Protein AF-A0A376U571-F1 (afdb_monomer)

Secondary structure (DSSP, 8-state):
--HHHHHHHHHHHHHHHHHHHHHHHHHHHHHHHHH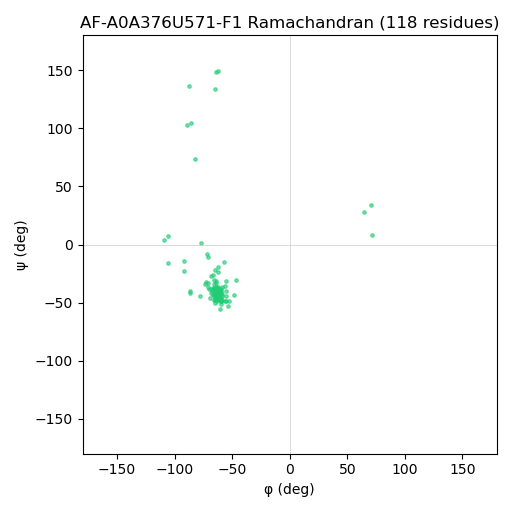HHH---HHHHHHHHHHHHHHHHHHHTTSGGG--HHHHHHHHHHHHHTTS-HHHHHHHHHHHHHHHHHHHHHHHHHHHHHHTTS--

InterPro domains:
  IPR009476 Protein of unknown function DUF1097 [PF06496] (7-107)

Radius of gyration: 18.73 Å; Cα contacts (8 Å, |Δi|>4): 116; chains: 1; bounding box: 42×31×56 Å

Organism: Escherichia coli (NCBI:txid562)

Mean predicted aligned error: 5.82 Å

Structure (mmCIF, N/CA/C/O backbone):
data_AF-A0A376U571-F1
#
_entry.id   AF-A0A376U571-F1
#
loop_
_atom_site.group_PDB
_atom_site.id
_atom_site.type_symbol
_atom_site.label_atom_id
_atom_site.label_alt_id
_atom_site.label_comp_id
_atom_site.label_asym_id
_atom_site.label_entity_id
_atom_site.label_seq_id
_atom_site.pdbx_PDB_ins_code
_atom_site.Cartn_x
_atom_site.Cartn_y
_atom_site.Cartn_z
_atom_site.occupancy
_atom_site.B_iso_or_equiv
_atom_site.auth_seq_id
_atom_site.auth_comp_id
_atom_site.auth_asym_id
_atom_site.auth_atom_id
_atom_site.pdbx_PDB_model_num
ATOM 1 N N . MET A 1 1 ? -19.156 2.646 20.773 1.00 54.19 1 MET A N 1
ATOM 2 C CA . MET A 1 1 ? -19.384 1.969 19.472 1.00 54.19 1 MET A CA 1
ATOM 3 C C . MET A 1 1 ? -19.317 0.458 19.654 1.00 54.19 1 MET A C 1
ATOM 5 O O . MET A 1 1 ? -18.585 0.025 20.536 1.00 54.19 1 MET A O 1
ATOM 9 N N . PRO A 1 2 ? -20.049 -0.359 18.875 1.00 65.06 2 PRO A N 1
ATOM 10 C CA . PRO A 1 2 ? -19.925 -1.810 18.975 1.00 65.06 2 PRO A CA 1
ATOM 11 C C . PRO A 1 2 ? -18.516 -2.241 18.535 1.00 65.06 2 PRO A C 1
ATOM 13 O O . PRO A 1 2 ? -18.050 -1.804 17.485 1.00 65.06 2 PRO A O 1
ATOM 16 N N . GLN A 1 3 ? -17.856 -3.121 19.296 1.00 62.19 3 GLN A N 1
ATOM 17 C CA . GLN A 1 3 ? -16.528 -3.699 19.000 1.00 62.19 3 GLN A CA 1
ATOM 18 C C . GLN A 1 3 ? -16.394 -4.191 17.541 1.00 62.19 3 GLN A C 1
ATOM 20 O O . GLN A 1 3 ? -15.336 -4.108 16.920 1.00 62.19 3 GLN A O 1
ATOM 25 N N . ALA A 1 4 ? -17.508 -4.638 16.955 1.00 65.56 4 ALA A N 1
ATOM 26 C CA . ALA A 1 4 ? -17.613 -5.060 15.563 1.00 65.56 4 ALA A CA 1
ATOM 27 C C . ALA A 1 4 ? -17.323 -3.950 14.526 1.00 65.56 4 ALA A C 1
ATOM 29 O O . ALA A 1 4 ? -16.993 -4.262 13.384 1.00 65.56 4 ALA A O 1
ATOM 30 N N . ALA A 1 5 ? -17.472 -2.667 14.867 1.00 69.12 5 ALA A N 1
ATOM 31 C CA . ALA A 1 5 ? -17.139 -1.548 13.980 1.00 69.12 5 ALA A CA 1
ATOM 32 C C . ALA A 1 5 ? -15.622 -1.292 13.940 1.00 69.12 5 ALA A C 1
ATOM 34 O O . ALA A 1 5 ? -15.058 -1.196 12.852 1.00 69.12 5 ALA A O 1
ATOM 35 N N . VAL A 1 6 ? -14.960 -1.297 15.103 1.00 74.25 6 VAL A N 1
ATOM 36 C CA . VAL A 1 6 ? -13.498 -1.138 15.232 1.00 74.25 6 VAL A CA 1
ATOM 37 C C . VAL A 1 6 ? -12.765 -2.280 14.527 1.00 74.25 6 VAL A C 1
ATOM 39 O O . VAL A 1 6 ? -11.892 -2.043 13.695 1.00 74.25 6 VAL A O 1
ATOM 42 N N . ASN A 1 7 ? -13.192 -3.525 14.764 1.00 78.69 7 ASN A N 1
ATOM 43 C CA . ASN A 1 7 ? -12.596 -4.695 14.116 1.00 78.69 7 ASN A CA 1
ATOM 44 C C . ASN A 1 7 ? -12.758 -4.647 12.584 1.00 78.69 7 ASN A C 1
ATOM 46 O O . ASN A 1 7 ? -11.839 -5.007 11.850 1.00 78.69 7 ASN A O 1
ATOM 50 N N . ARG A 1 8 ? -13.907 -4.166 12.084 1.00 81.50 8 ARG A N 1
ATOM 51 C CA . ARG A 1 8 ? -14.129 -3.984 10.640 1.00 81.50 8 ARG A CA 1
ATOM 52 C C . ARG A 1 8 ? -13.248 -2.887 10.048 1.00 81.50 8 ARG A C 1
ATOM 54 O O . ARG A 1 8 ? -12.737 -3.080 8.948 1.00 81.50 8 ARG A O 1
ATOM 61 N N . GLY A 1 9 ? -13.052 -1.777 10.761 1.00 83.69 9 GLY A N 1
ATOM 62 C CA . GLY A 1 9 ? -12.142 -0.703 10.353 1.00 83.69 9 GLY A CA 1
ATOM 63 C C . GLY A 1 9 ? -10.699 -1.190 10.228 1.00 83.69 9 GLY A C 1
ATOM 64 O O . GLY A 1 9 ? -10.074 -0.990 9.189 1.00 83.69 9 GLY A O 1
ATOM 65 N N . PHE A 1 10 ? -10.219 -1.924 11.233 1.00 87.56 10 PHE A N 1
ATOM 66 C CA . PHE A 1 10 ? -8.879 -2.513 11.247 1.00 87.56 10 PHE A CA 1
ATOM 67 C C . PHE A 1 10 ? -8.641 -3.481 10.084 1.00 87.56 10 PHE A C 1
ATOM 69 O O . PHE A 1 10 ? -7.676 -3.330 9.338 1.00 87.56 10 PHE A O 1
ATOM 76 N N . ILE A 1 11 ? -9.547 -4.445 9.884 1.00 89.69 11 ILE A N 1
ATOM 77 C CA . ILE A 1 11 ? -9.422 -5.436 8.804 1.00 89.69 11 ILE A CA 1
ATOM 78 C C . ILE A 1 11 ? -9.457 -4.752 7.436 1.00 89.69 11 ILE A C 1
ATOM 80 O O . ILE A 1 11 ? -8.648 -5.074 6.571 1.00 89.69 11 ILE A O 1
ATOM 84 N N . ARG A 1 12 ? -10.369 -3.791 7.237 1.00 90.94 12 ARG A N 1
ATOM 85 C CA . ARG A 1 12 ? -10.478 -3.031 5.985 1.00 90.94 12 ARG A CA 1
ATOM 86 C C . ARG A 1 12 ? -9.200 -2.242 5.699 1.00 90.94 12 ARG A C 1
ATOM 88 O O . ARG A 1 12 ? -8.707 -2.274 4.576 1.00 90.94 12 ARG A O 1
ATOM 95 N N . SER A 1 13 ? -8.658 -1.566 6.710 1.00 91.94 13 SER A N 1
ATOM 96 C CA . SER A 1 13 ? -7.434 -0.771 6.591 1.00 91.94 13 SER A CA 1
ATOM 97 C C . SER A 1 13 ? -6.214 -1.644 6.269 1.00 91.94 13 SER A C 1
ATOM 99 O O . SER A 1 13 ? -5.517 -1.389 5.288 1.00 91.94 13 SER A O 1
ATOM 101 N N . LEU A 1 14 ? -6.019 -2.753 6.991 1.00 94.31 14 LEU A N 1
ATOM 102 C CA . LEU A 1 14 ? -4.953 -3.713 6.685 1.00 94.31 14 LEU A CA 1
ATOM 103 C C . LEU A 1 14 ? -5.088 -4.318 5.287 1.00 94.31 14 LEU A C 1
ATOM 105 O O . LEU A 1 14 ? -4.111 -4.365 4.542 1.00 94.31 14 LEU A O 1
ATOM 109 N N . ALA A 1 15 ? -6.292 -4.760 4.914 1.00 95.12 15 ALA A N 1
ATOM 110 C CA . ALA A 1 15 ? -6.535 -5.378 3.616 1.00 95.12 15 ALA A CA 1
ATOM 111 C C . ALA A 1 15 ? -6.181 -4.428 2.464 1.00 95.12 15 ALA A C 1
ATOM 113 O O . ALA A 1 15 ? -5.518 -4.838 1.510 1.00 95.12 15 ALA A O 1
ATOM 114 N N . VAL A 1 16 ? -6.574 -3.154 2.566 1.00 96.62 16 VAL A N 1
ATOM 115 C CA . VAL A 1 16 ? -6.265 -2.167 1.528 1.00 96.62 16 VAL A CA 1
ATOM 116 C C . VAL A 1 16 ? -4.793 -1.737 1.535 1.00 96.62 16 VAL A C 1
ATOM 118 O O . VAL A 1 16 ? -4.227 -1.522 0.466 1.00 96.62 16 VAL A O 1
ATOM 121 N N . ASN A 1 17 ? -4.133 -1.665 2.699 1.00 96.94 17 ASN A N 1
ATOM 122 C CA . ASN A 1 17 ? -2.695 -1.383 2.766 1.00 96.94 17 ASN A CA 1
ATOM 123 C C . ASN A 1 17 ? -1.882 -2.493 2.084 1.00 96.94 17 ASN A C 1
ATOM 125 O O . ASN A 1 17 ? -1.009 -2.215 1.259 1.00 96.94 17 ASN A O 1
ATOM 129 N N . TYR A 1 18 ? -2.206 -3.754 2.382 1.00 96.69 18 TYR A N 1
ATOM 130 C CA . TYR A 1 18 ? -1.556 -4.908 1.766 1.00 96.69 18 TYR A CA 1
ATOM 131 C C . TYR A 1 18 ? -1.830 -4.990 0.265 1.00 96.69 18 TYR A C 1
ATOM 133 O O . TYR A 1 18 ? -0.909 -5.279 -0.497 1.00 96.69 18 TYR A O 1
ATOM 141 N N . SER A 1 19 ? -3.051 -4.692 -0.192 1.00 97.00 19 SER A N 1
ATOM 142 C CA . SER A 1 19 ? -3.326 -4.672 -1.632 1.00 97.00 19 SER A CA 1
ATOM 143 C C . SER A 1 19 ? -2.539 -3.568 -2.343 1.00 97.00 19 SER A C 1
ATOM 145 O O . SER A 1 19 ? -1.972 -3.809 -3.405 1.00 97.00 19 SER A O 1
ATOM 147 N N . GLY A 1 20 ? -2.423 -2.385 -1.730 1.00 96.75 20 GLY A N 1
ATOM 148 C CA . GLY A 1 20 ? -1.564 -1.303 -2.207 1.00 96.75 20 GLY A CA 1
ATOM 149 C C . GLY A 1 20 ? -0.108 -1.738 -2.375 1.00 96.75 20 GLY A C 1
ATOM 150 O O . GLY A 1 20 ? 0.474 -1.545 -3.438 1.00 96.75 20 GLY A O 1
ATOM 151 N N . MET A 1 21 ? 0.462 -2.405 -1.368 1.00 97.44 21 MET A N 1
ATOM 152 C CA . MET A 1 21 ? 1.816 -2.970 -1.444 1.00 97.44 21 MET A CA 1
ATOM 153 C C . MET A 1 21 ? 1.987 -3.923 -2.638 1.00 97.44 21 MET A C 1
ATOM 155 O O . MET A 1 21 ? 2.977 -3.834 -3.361 1.00 97.44 21 MET A O 1
ATOM 159 N N . VAL A 1 22 ? 1.012 -4.805 -2.881 1.00 97.69 22 VAL A N 1
ATOM 160 C CA . VAL A 1 22 ? 1.041 -5.738 -4.020 1.00 97.69 22 VAL A CA 1
ATOM 161 C C . VAL A 1 22 ? 1.048 -4.987 -5.357 1.00 97.69 22 VAL A C 1
ATOM 163 O O . VAL A 1 22 ? 1.825 -5.326 -6.250 1.00 97.69 22 VAL A O 1
ATOM 166 N N . TRP A 1 23 ? 0.246 -3.929 -5.499 1.00 97.69 23 TRP A N 1
ATOM 167 C CA . TRP A 1 23 ? 0.258 -3.104 -6.712 1.00 97.69 23 TRP A CA 1
ATOM 168 C C . TRP A 1 23 ? 1.572 -2.343 -6.899 1.00 97.69 23 TRP A C 1
ATOM 170 O O . TRP A 1 23 ? 2.071 -2.261 -8.020 1.00 97.69 23 TRP A O 1
ATOM 180 N N . ALA A 1 24 ? 2.178 -1.853 -5.817 1.00 97.00 24 ALA A N 1
ATOM 181 C CA . ALA A 1 24 ? 3.495 -1.223 -5.865 1.00 97.00 24 ALA A CA 1
ATOM 182 C C . ALA A 1 24 ? 4.598 -2.201 -6.290 1.00 97.00 24 ALA A C 1
ATOM 184 O O . ALA A 1 24 ? 5.478 -1.836 -7.070 1.00 97.00 24 ALA A O 1
ATOM 185 N N . PHE A 1 25 ? 4.526 -3.455 -5.843 1.00 97.44 25 PHE A N 1
ATOM 186 C CA . PHE A 1 25 ? 5.431 -4.505 -6.300 1.00 97.44 25 PHE A CA 1
ATOM 187 C C . PHE A 1 25 ? 5.309 -4.758 -7.806 1.00 97.44 25 PHE A C 1
ATOM 189 O O . PHE A 1 25 ? 6.320 -4.768 -8.509 1.00 97.44 25 PHE A O 1
ATOM 196 N N . PHE A 1 26 ? 4.086 -4.886 -8.330 1.00 97.56 26 PHE A N 1
ATOM 197 C CA . PHE A 1 26 ? 3.888 -5.036 -9.773 1.00 97.56 26 PHE A CA 1
ATOM 198 C C . PHE A 1 26 ? 4.351 -3.806 -10.560 1.00 9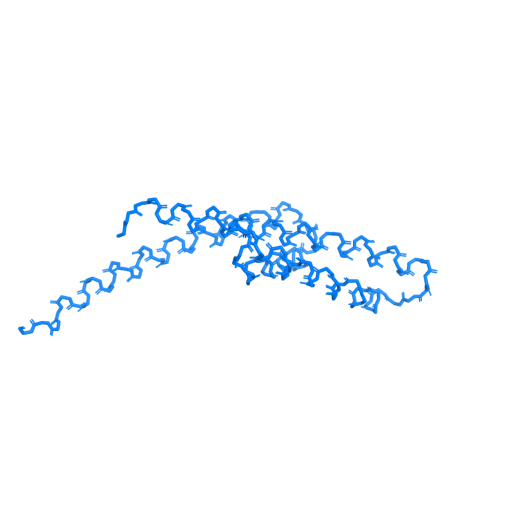7.56 26 PHE A C 1
ATOM 200 O O . PHE A 1 26 ? 4.958 -3.960 -11.619 1.00 97.56 26 PHE A O 1
ATOM 207 N N . ALA A 1 27 ? 4.149 -2.599 -10.027 1.00 97.00 27 ALA A N 1
ATOM 208 C CA . ALA A 1 27 ? 4.661 -1.372 -10.630 1.00 97.00 27 ALA A CA 1
ATOM 209 C C . ALA A 1 27 ? 6.192 -1.351 -10.711 1.00 97.00 27 ALA A C 1
ATOM 211 O O . ALA A 1 27 ? 6.740 -0.976 -11.750 1.00 97.00 27 ALA A O 1
ATOM 212 N N . ALA A 1 28 ? 6.876 -1.793 -9.652 1.00 96.00 28 ALA A N 1
ATOM 213 C CA . ALA A 1 28 ? 8.332 -1.895 -9.615 1.00 96.00 28 ALA A CA 1
ATOM 214 C C . ALA A 1 28 ? 8.865 -2.953 -10.593 1.00 96.00 28 ALA A C 1
ATOM 216 O O . ALA A 1 28 ? 9.813 -2.682 -11.330 1.00 96.00 28 ALA A O 1
ATOM 217 N N . LEU A 1 29 ? 8.232 -4.130 -10.657 1.00 96.56 29 LEU A N 1
ATOM 218 C CA . LEU A 1 29 ? 8.589 -5.167 -11.630 1.00 96.56 29 LEU A CA 1
ATOM 219 C C . LEU A 1 29 ? 8.415 -4.675 -13.069 1.00 96.56 29 LEU A C 1
ATOM 221 O O . LEU A 1 29 ? 9.318 -4.827 -13.892 1.00 96.56 29 LEU A O 1
ATOM 225 N N . ALA A 1 30 ? 7.276 -4.044 -13.360 1.00 96.88 30 ALA A N 1
ATOM 226 C CA . ALA A 1 30 ? 7.009 -3.465 -14.668 1.00 96.88 30 ALA A CA 1
ATOM 227 C C . ALA A 1 30 ? 8.012 -2.354 -15.008 1.00 96.88 30 ALA A C 1
ATOM 229 O O . ALA A 1 30 ? 8.442 -2.267 -16.153 1.00 96.88 30 ALA A O 1
ATOM 230 N N . ALA A 1 31 ? 8.414 -1.532 -14.031 1.00 96.75 31 ALA A N 1
ATOM 231 C CA . ALA A 1 31 ? 9.411 -0.481 -14.232 1.00 96.75 31 ALA A CA 1
ATOM 232 C C . ALA A 1 31 ? 10.779 -1.069 -14.599 1.00 96.75 31 ALA A C 1
ATOM 234 O O . ALA A 1 31 ? 11.412 -0.603 -15.544 1.00 96.75 31 ALA A O 1
ATOM 235 N N . GLY A 1 32 ? 11.220 -2.110 -13.883 1.00 95.12 32 G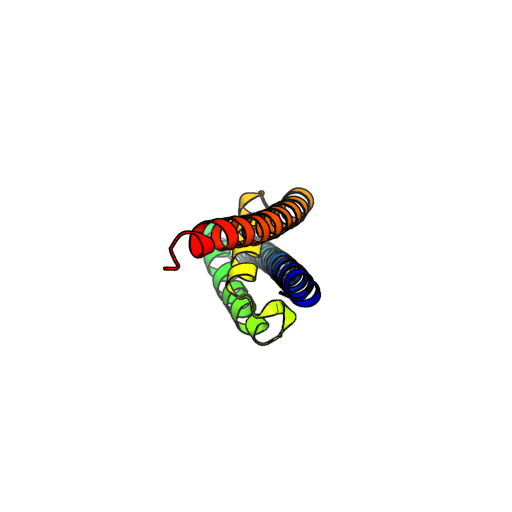LY A N 1
ATOM 236 C CA . GLY A 1 32 ? 12.487 -2.792 -14.157 1.00 95.12 32 GLY A CA 1
ATOM 237 C C . GLY A 1 32 ? 12.514 -3.439 -15.541 1.00 95.12 32 GLY A C 1
ATOM 238 O O . GLY A 1 32 ? 13.498 -3.305 -16.268 1.00 95.12 32 GLY A O 1
ATOM 239 N N . TRP A 1 33 ? 11.410 -4.078 -15.936 1.00 97.00 33 TRP A N 1
ATOM 240 C CA . TRP A 1 33 ? 11.252 -4.616 -17.286 1.00 97.00 33 TRP A CA 1
ATOM 241 C C . TRP A 1 33 ? 11.230 -3.511 -18.348 1.00 97.00 33 TRP A C 1
ATOM 243 O O . TRP A 1 33 ? 11.957 -3.592 -19.332 1.00 97.00 33 TRP A O 1
ATOM 253 N N . LEU A 1 34 ? 10.445 -2.449 -18.145 1.00 96.88 34 LEU A N 1
ATOM 254 C CA . LEU A 1 34 ? 10.336 -1.360 -19.111 1.00 96.88 34 LEU A CA 1
ATOM 255 C C . LEU A 1 34 ? 11.690 -0.676 -19.322 1.00 96.88 34 LEU A C 1
ATOM 257 O O . LEU A 1 34 ? 12.072 -0.433 -20.465 1.00 96.88 34 LEU A O 1
ATOM 261 N N . ALA A 1 35 ? 12.442 -0.415 -18.251 1.00 96.56 35 ALA A N 1
ATOM 262 C CA . ALA A 1 35 ? 13.782 0.159 -18.333 1.00 96.56 35 ALA A CA 1
ATOM 263 C C . ALA A 1 35 ? 14.740 -0.723 -19.154 1.00 96.56 35 ALA A C 1
ATOM 265 O O . ALA A 1 35 ? 15.477 -0.201 -19.991 1.00 96.56 35 ALA A O 1
ATOM 266 N N . SER A 1 36 ? 14.700 -2.050 -18.974 1.00 95.50 36 SER A N 1
ATOM 267 C CA . SER A 1 36 ? 15.616 -2.965 -19.668 1.00 95.50 36 SER A CA 1
ATOM 268 C C . SER A 1 36 ? 15.336 -3.096 -2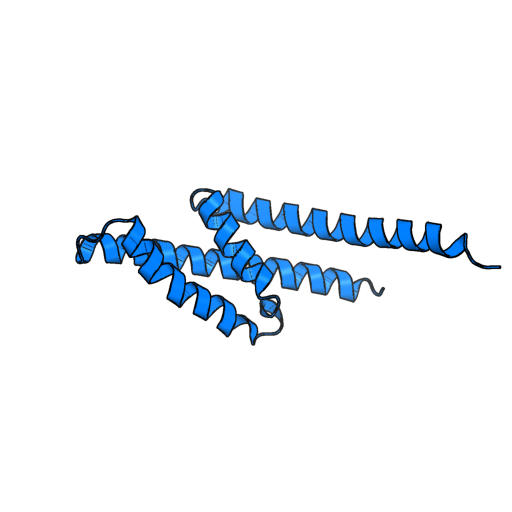1.166 1.00 95.50 36 SER A C 1
ATOM 270 O O . SER A 1 36 ? 16.278 -3.247 -21.940 1.00 95.50 36 SER A O 1
ATOM 272 N N . VAL A 1 37 ? 14.071 -3.003 -21.591 1.00 96.31 37 VAL A N 1
A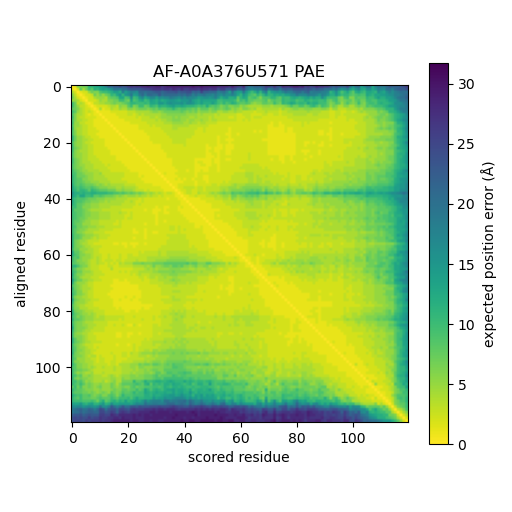TOM 273 C CA . VAL A 1 37 ? 13.692 -3.177 -23.007 1.00 96.31 37 VAL A CA 1
ATOM 274 C C . VAL A 1 37 ? 13.655 -1.876 -23.808 1.00 96.31 37 VAL A C 1
ATOM 276 O O . VAL A 1 37 ? 13.757 -1.916 -25.030 1.00 96.31 37 VAL A O 1
ATOM 279 N N . SER A 1 38 ? 13.492 -0.726 -23.148 1.00 94.94 38 SER A N 1
ATOM 280 C CA . SER A 1 38 ? 13.330 0.573 -23.823 1.00 94.94 38 SER A CA 1
ATOM 281 C C . SER A 1 38 ? 14.562 1.478 -23.757 1.00 94.94 38 SER A C 1
ATOM 283 O O . SER A 1 38 ? 14.629 2.459 -24.493 1.00 94.94 38 SER A O 1
ATOM 285 N N . GLY A 1 39 ? 15.515 1.197 -22.860 1.00 92.62 39 GLY A N 1
ATOM 286 C CA . GLY A 1 39 ? 16.639 2.096 -22.579 1.00 92.62 39 GLY A CA 1
ATOM 287 C C . GLY A 1 39 ? 16.248 3.366 -21.809 1.00 92.62 39 GLY A C 1
ATOM 288 O O . GLY A 1 39 ? 17.074 4.264 -21.650 1.00 92.62 39 GLY A O 1
ATOM 289 N N . LEU A 1 40 ? 15.002 3.463 -21.326 1.00 94.88 40 LEU A N 1
ATOM 290 C CA . LEU A 1 40 ? 14.561 4.558 -20.464 1.00 94.88 40 LEU A CA 1
ATOM 291 C C . LEU A 1 40 ? 15.309 4.543 -19.127 1.00 94.88 40 LEU A C 1
ATOM 293 O O . LEU A 1 40 ? 15.634 3.488 -18.579 1.00 94.88 40 LEU A O 1
ATOM 297 N N . SER A 1 41 ? 15.518 5.730 -18.552 1.00 96.06 41 SER A N 1
ATOM 298 C CA . SER A 1 41 ? 16.035 5.822 -17.188 1.00 96.06 41 SER A CA 1
ATOM 299 C C . SER A 1 41 ? 15.059 5.174 -16.200 1.00 96.06 41 SER A C 1
ATOM 301 O O . SER A 1 41 ? 13.840 5.2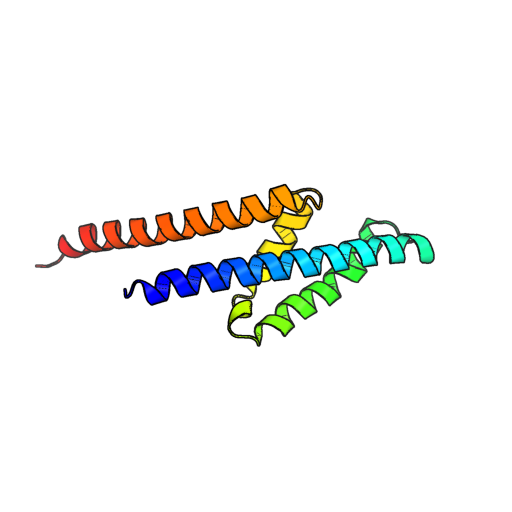18 -16.385 1.00 96.06 41 SER A O 1
ATOM 303 N N . ALA A 1 42 ? 15.591 4.620 -15.106 1.00 91.56 42 ALA A N 1
ATOM 304 C CA . ALA A 1 42 ? 14.781 3.991 -14.061 1.00 91.56 42 ALA A CA 1
ATOM 305 C C . ALA A 1 42 ? 13.703 4.936 -13.492 1.00 91.56 42 ALA A C 1
ATOM 307 O O . ALA A 1 42 ? 12.616 4.492 -13.131 1.00 91.56 42 ALA A O 1
ATOM 308 N N . PHE A 1 43 ? 13.986 6.243 -13.458 1.00 93.44 43 PHE A N 1
ATOM 309 C CA . PHE A 1 43 ? 13.027 7.266 -13.047 1.00 93.44 43 PHE A CA 1
ATOM 310 C C . PHE A 1 43 ? 11.838 7.372 -14.013 1.00 93.44 43 PHE A C 1
ATOM 312 O O . PHE A 1 43 ? 10.691 7.312 -13.587 1.00 93.44 43 PHE A O 1
ATOM 319 N N . TRP A 1 44 ? 12.078 7.493 -15.321 1.00 95.00 44 TRP A N 1
ATOM 320 C CA . TRP A 1 44 ? 10.977 7.620 -16.282 1.00 95.00 44 TRP A CA 1
ATOM 321 C C . TRP A 1 44 ? 10.198 6.318 -16.443 1.00 95.00 44 TRP A C 1
ATOM 323 O O . TRP A 1 44 ? 8.972 6.349 -16.534 1.00 95.00 44 TRP A O 1
ATOM 333 N N . ALA A 1 45 ? 10.887 5.175 -16.402 1.00 96.25 45 ALA A N 1
ATOM 334 C CA . ALA A 1 45 ? 10.236 3.874 -16.403 1.00 96.25 45 ALA A CA 1
ATOM 335 C C . ALA A 1 45 ? 9.300 3.710 -15.193 1.00 96.25 45 ALA A C 1
ATOM 337 O O . ALA A 1 45 ? 8.178 3.237 -15.360 1.00 96.25 45 ALA A O 1
ATOM 338 N N . SER A 1 46 ? 9.710 4.155 -13.997 1.00 93.62 46 SER A N 1
ATOM 339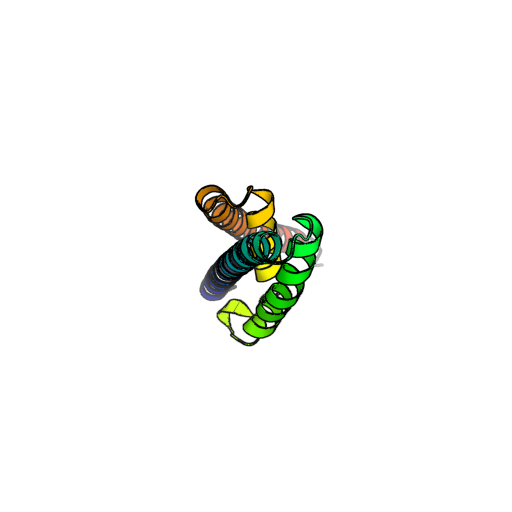 C CA . SER A 1 46 ? 8.861 4.079 -12.804 1.00 93.62 46 SER A CA 1
ATOM 340 C C . SER A 1 46 ? 7.676 5.039 -12.855 1.00 93.62 46 SER A C 1
ATOM 342 O O . SER A 1 46 ? 6.577 4.645 -12.478 1.00 93.62 46 SER A O 1
ATOM 344 N N . VAL A 1 47 ? 7.836 6.259 -13.376 1.00 93.38 47 VAL A N 1
ATOM 345 C CA . VAL A 1 47 ? 6.709 7.188 -13.586 1.00 93.38 47 VAL A CA 1
ATOM 346 C C . VAL A 1 47 ? 5.672 6.570 -14.527 1.00 93.38 47 VAL A C 1
ATOM 348 O O . VAL A 1 47 ? 4.485 6.536 -14.205 1.00 93.38 47 VAL A O 1
ATOM 351 N N . ILE A 1 48 ? 6.113 6.023 -15.664 1.00 95.81 48 ILE A N 1
ATOM 352 C CA . ILE A 1 48 ? 5.219 5.444 -16.676 1.00 95.81 48 ILE A CA 1
ATOM 353 C C . ILE A 1 48 ? 4.441 4.248 -16.125 1.00 95.81 48 ILE A C 1
ATOM 355 O O . ILE A 1 48 ? 3.272 4.080 -16.466 1.00 95.81 48 ILE A O 1
ATOM 359 N N . THR A 1 49 ? 5.050 3.421 -15.274 1.00 95.25 49 THR A N 1
ATOM 360 C CA . THR A 1 49 ? 4.376 2.233 -14.738 1.00 95.25 49 THR A CA 1
ATOM 361 C C . THR A 1 49 ? 3.561 2.533 -13.485 1.00 95.25 49 THR A C 1
ATOM 363 O O . THR A 1 49 ? 2.446 2.041 -13.356 1.00 95.25 49 THR A O 1
ATOM 366 N N . THR A 1 50 ? 4.033 3.371 -12.565 1.00 94.12 50 THR A N 1
ATOM 367 C CA . THR A 1 50 ? 3.311 3.650 -11.308 1.00 94.12 50 THR A CA 1
ATOM 368 C C . THR A 1 50 ? 1.980 4.371 -11.521 1.00 94.12 50 THR A C 1
ATOM 370 O O . THR A 1 50 ? 1.042 4.131 -10.759 1.00 94.12 50 THR A O 1
ATOM 373 N N . VAL A 1 51 ? 1.842 5.194 -12.566 1.00 94.38 51 VAL A N 1
ATOM 374 C CA . VAL A 1 51 ? 0.585 5.886 -12.908 1.00 94.38 51 VAL A CA 1
ATOM 375 C C . VAL A 1 51 ? -0.573 4.912 -13.205 1.00 94.38 51 VAL A C 1
ATOM 377 O O . VAL A 1 51 ? -1.602 5.002 -12.530 1.00 94.38 51 VAL A O 1
ATOM 380 N N . PRO A 1 52 ? -0.464 3.949 -14.141 1.00 95.25 52 PRO A N 1
ATOM 381 C CA . PRO A 1 52 ? -1.536 2.987 -14.383 1.00 95.25 52 PRO A CA 1
ATOM 382 C C . PRO A 1 52 ? -1.799 2.073 -13.178 1.00 95.25 52 PRO A C 1
ATOM 384 O O . PRO A 1 52 ? -2.959 1.801 -12.879 1.00 95.25 52 PRO A O 1
ATOM 387 N N . PHE A 1 53 ? -0.779 1.659 -12.416 1.00 95.81 53 PHE A N 1
ATOM 388 C CA . PHE A 1 53 ? -1.011 0.884 -11.185 1.00 95.81 53 PHE A CA 1
ATOM 389 C C . PHE A 1 53 ? -1.737 1.699 -10.104 1.00 95.81 53 PHE A C 1
ATOM 391 O O . PHE A 1 53 ? -2.612 1.171 -9.418 1.00 95.81 53 PHE A O 1
ATOM 398 N N . SER A 1 54 ? -1.477 3.005 -10.015 1.00 94.00 54 SER A N 1
ATOM 399 C CA . SER A 1 54 ? -2.250 3.922 -9.169 1.00 94.00 54 SER A CA 1
ATOM 400 C C . SER A 1 54 ? -3.721 3.978 -9.590 1.00 94.00 54 SER A C 1
ATOM 402 O O . SER A 1 54 ? -4.610 3.983 -8.740 1.00 94.00 54 SER A O 1
ATOM 404 N N . ALA A 1 55 ? -4.008 3.950 -10.895 1.00 95.75 55 ALA A N 1
ATOM 405 C CA . ALA A 1 55 ? -5.381 3.872 -11.389 1.00 95.75 55 ALA A CA 1
ATOM 406 C C . ALA A 1 55 ? -6.062 2.550 -10.988 1.00 95.75 55 ALA A C 1
ATOM 408 O O . ALA A 1 55 ? -7.237 2.554 -10.616 1.00 95.75 55 ALA A O 1
ATOM 409 N N . VAL A 1 56 ? -5.326 1.432 -10.972 1.00 96.12 56 VAL A N 1
ATOM 410 C CA . VAL A 1 56 ? -5.836 0.147 -10.459 1.00 96.12 56 VAL A CA 1
ATOM 411 C C . VAL A 1 56 ? -6.162 0.234 -8.965 1.00 96.12 56 VAL A C 1
ATOM 413 O O . VAL A 1 56 ? -7.195 -0.289 -8.547 1.00 96.12 56 VAL A O 1
ATOM 416 N N . VAL A 1 57 ? -5.351 0.941 -8.169 1.00 96.06 57 VAL A N 1
ATOM 417 C CA . VAL A 1 57 ? -5.623 1.192 -6.739 1.00 96.06 57 VAL A CA 1
ATOM 418 C C . VAL A 1 57 ? -6.932 1.963 -6.535 1.00 96.06 57 VAL A C 1
ATOM 420 O O . VAL A 1 57 ? -7.696 1.651 -5.620 1.00 96.06 57 VAL A O 1
ATOM 423 N N . VAL A 1 58 ? -7.234 2.933 -7.399 1.00 96.44 58 VAL A N 1
ATOM 424 C CA . VAL A 1 58 ? -8.525 3.636 -7.369 1.00 96.44 58 VAL A CA 1
ATOM 425 C C . VAL A 1 58 ? -9.656 2.701 -7.796 1.00 96.44 58 VAL A C 1
ATOM 427 O O . VAL A 1 58 ? -10.680 2.618 -7.120 1.00 96.44 58 VAL A O 1
ATOM 430 N N . TRP A 1 59 ? -9.462 1.944 -8.879 1.00 96.00 59 TRP A N 1
ATOM 431 C CA . TRP A 1 59 ? -10.463 1.016 -9.401 1.00 96.00 59 TRP A CA 1
ATOM 432 C C . TRP A 1 59 ? -10.840 -0.085 -8.401 1.00 96.00 59 TRP A C 1
ATOM 434 O O . TRP A 1 59 ? -12.027 -0.369 -8.226 1.00 96.00 59 TRP A O 1
ATOM 444 N N . GLN A 1 60 ? -9.873 -0.681 -7.690 1.00 94.62 60 GLN A N 1
ATOM 445 C CA . GLN A 1 60 ? -10.162 -1.679 -6.648 1.00 94.62 60 GLN A CA 1
ATOM 446 C C . GLN A 1 60 ? -10.989 -1.091 -5.493 1.00 94.62 60 GLN A C 1
ATOM 448 O O . GLN A 1 60 ? -11.663 -1.840 -4.789 1.00 94.62 60 GLN A O 1
ATOM 453 N N . GLY A 1 61 ? -11.008 0.238 -5.330 1.00 93.00 61 GLY A N 1
ATOM 454 C CA . GLY A 1 61 ? -11.825 0.943 -4.343 1.00 93.00 61 GLY A CA 1
ATOM 455 C C . GLY A 1 61 ? -13.330 0.672 -4.462 1.00 93.00 61 GLY A C 1
ATOM 456 O O . GLY A 1 61 ? -14.078 0.900 -3.515 1.00 93.00 61 GLY A O 1
ATOM 457 N N . ARG A 1 62 ? -13.790 0.105 -5.583 1.00 93.69 62 ARG A N 1
ATOM 458 C CA . ARG A 1 62 ? -15.169 -0.382 -5.748 1.00 93.69 62 ARG A CA 1
ATOM 459 C C . ARG A 1 62 ? -15.532 -1.551 -4.827 1.00 93.69 62 ARG A C 1
ATOM 461 O O . ARG A 1 62 ? -16.711 -1.821 -4.615 1.00 93.69 62 ARG A O 1
ATOM 468 N N . PHE A 1 63 ? -14.545 -2.290 -4.323 1.00 92.56 63 PHE A N 1
ATOM 469 C CA . PHE A 1 63 ? -14.774 -3.423 -3.435 1.00 92.56 63 PHE A CA 1
ATOM 470 C C . PHE A 1 63 ? -14.835 -2.964 -1.982 1.00 92.56 63 PHE A C 1
ATOM 472 O O . PHE A 1 63 ? -13.992 -2.197 -1.526 1.00 92.56 63 PHE A O 1
ATOM 479 N N . TRP A 1 64 ? -15.796 -3.482 -1.217 1.00 89.06 64 TRP A N 1
ATOM 480 C CA . TRP A 1 64 ? -16.052 -3.018 0.149 1.00 89.06 64 TRP A CA 1
ATOM 481 C C . TRP A 1 64 ? -14.811 -3.085 1.064 1.00 89.06 64 TRP A C 1
ATOM 483 O O . TRP A 1 64 ? -14.548 -2.123 1.784 1.00 89.06 64 TRP A O 1
ATOM 493 N N . LEU A 1 65 ? -13.992 -4.143 0.973 1.00 88.19 65 LEU A N 1
ATOM 494 C CA . LEU A 1 65 ? -12.740 -4.286 1.741 1.00 88.19 65 LEU A CA 1
ATOM 495 C C . LEU A 1 65 ? -11.637 -3.309 1.325 1.00 88.19 65 LEU A C 1
ATOM 497 O O . LEU A 1 65 ? -10.793 -2.965 2.141 1.00 88.19 65 LEU A O 1
ATOM 501 N N . LEU A 1 66 ? -11.641 -2.861 0.072 1.00 91.69 66 LEU A N 1
ATOM 502 C CA . LEU A 1 66 ? -10.567 -2.059 -0.526 1.00 91.69 66 LEU A CA 1
ATOM 503 C C . LEU A 1 66 ? -10.993 -0.607 -0.765 1.00 91.69 66 LEU A C 1
ATOM 505 O O . LEU A 1 66 ? -10.242 0.201 -1.296 1.00 91.69 66 LEU A O 1
ATOM 509 N N . SER A 1 67 ? -12.207 -0.261 -0.346 1.00 91.00 67 SER A N 1
ATOM 510 C CA . SER A 1 67 ? -12.840 1.031 -0.608 1.00 91.00 67 SER A CA 1
ATOM 511 C C . SER A 1 67 ? -12.239 2.202 0.166 1.00 91.00 67 SER A C 1
ATOM 513 O O . SER A 1 67 ? -12.573 3.351 -0.109 1.00 91.00 67 SER A O 1
ATOM 515 N N . PHE A 1 68 ? -11.333 1.950 1.116 1.00 92.06 68 PHE A N 1
ATOM 516 C CA . PHE A 1 68 ? -10.520 3.008 1.711 1.00 92.06 68 PHE A CA 1
ATOM 517 C C . PHE A 1 68 ? -9.322 3.315 0.800 1.00 92.06 68 PHE A C 1
ATOM 519 O O . PHE A 1 68 ? -8.187 2.952 1.093 1.00 92.06 68 PHE A O 1
ATOM 526 N N . ILE A 1 69 ? -9.598 3.983 -0.325 1.00 92.75 69 ILE A N 1
ATOM 527 C CA . ILE A 1 69 ? -8.621 4.307 -1.380 1.00 92.75 69 ILE A CA 1
ATOM 528 C C . ILE A 1 69 ? -7.321 4.926 -0.826 1.00 92.75 69 ILE A C 1
ATOM 530 O O . ILE A 1 69 ? -6.249 4.468 -1.232 1.00 92.75 69 ILE A O 1
ATOM 534 N N . PRO A 1 70 ? -7.355 5.881 0.134 1.00 94.25 70 PRO A N 1
ATOM 535 C CA . PRO A 1 70 ? -6.127 6.417 0.724 1.00 94.25 70 PRO A CA 1
ATOM 536 C C . PRO A 1 70 ? -5.229 5.338 1.337 1.00 94.25 70 PRO A C 1
ATOM 538 O O . PRO A 1 70 ? -4.012 5.406 1.201 1.00 94.25 70 PRO A O 1
ATOM 541 N N . GLY A 1 71 ? -5.807 4.298 1.945 1.00 94.12 71 GLY A N 1
ATOM 542 C CA . GLY A 1 71 ? -5.053 3.179 2.503 1.00 94.12 71 GLY A CA 1
ATOM 543 C C . GLY A 1 71 ? -4.285 2.380 1.447 1.00 94.12 71 GLY A C 1
ATOM 544 O O . GLY A 1 71 ? -3.175 1.928 1.717 1.00 94.12 71 GLY A O 1
ATOM 545 N N . GLY A 1 72 ? -4.809 2.266 0.226 1.00 95.81 72 GLY A N 1
ATOM 546 C CA . GLY A 1 72 ? -4.091 1.635 -0.886 1.00 95.81 72 GLY A CA 1
ATOM 547 C C . GLY A 1 72 ? -2.861 2.440 -1.304 1.00 95.81 72 GLY A C 1
ATOM 548 O O . GLY A 1 72 ? -1.780 1.880 -1.472 1.00 95.81 72 GLY A O 1
ATOM 549 N N . PHE A 1 73 ? -2.993 3.766 -1.383 1.00 96.56 73 PHE A N 1
ATOM 550 C CA . PHE A 1 73 ? -1.866 4.657 -1.671 1.00 96.56 73 PHE A CA 1
ATOM 551 C C . PHE A 1 73 ? -0.817 4.656 -0.557 1.00 96.56 73 PHE A C 1
ATOM 553 O O . PHE A 1 73 ? 0.371 4.563 -0.849 1.00 96.56 73 PHE A O 1
ATOM 560 N N . LEU A 1 74 ? -1.238 4.665 0.711 1.00 96.06 74 LEU A N 1
ATOM 561 C CA . LEU A 1 74 ? -0.330 4.478 1.849 1.00 96.06 74 LEU A CA 1
ATOM 562 C C . LEU A 1 74 ? 0.403 3.133 1.771 1.00 96.06 74 LEU A C 1
ATOM 564 O O . LEU A 1 74 ? 1.592 3.060 2.080 1.00 96.06 74 LEU A O 1
ATOM 568 N N . GLY A 1 75 ? -0.296 2.099 1.295 1.00 96.19 75 GLY A N 1
ATOM 569 C CA . GLY A 1 75 ? 0.260 0.792 0.973 1.00 96.19 75 GLY A CA 1
ATOM 570 C C . GLY A 1 75 ? 1.448 0.876 0.016 1.00 96.19 75 GLY A C 1
ATOM 571 O O . GLY A 1 75 ? 2.541 0.385 0.302 1.00 96.19 75 GLY A O 1
ATOM 572 N N . MET A 1 76 ? 1.249 1.558 -1.111 1.00 96.88 76 MET A N 1
ATOM 573 C CA . MET A 1 76 ? 2.311 1.748 -2.096 1.00 96.88 76 MET A CA 1
ATOM 574 C C . MET A 1 76 ? 3.478 2.566 -1.544 1.00 96.88 76 MET A C 1
ATOM 576 O O . MET A 1 76 ? 4.637 2.184 -1.700 1.00 96.88 76 MET A O 1
ATOM 580 N N . THR A 1 77 ? 3.172 3.678 -0.877 1.00 95.25 77 THR A N 1
ATOM 581 C CA . THR A 1 77 ? 4.180 4.599 -0.350 1.00 95.25 77 THR A CA 1
ATOM 582 C C . THR A 1 77 ? 5.095 3.912 0.651 1.00 95.25 77 THR A C 1
ATOM 584 O O . THR A 1 77 ? 6.311 4.043 0.537 1.00 95.25 77 THR A O 1
ATOM 587 N N . LEU A 1 78 ? 4.548 3.145 1.601 1.00 96.69 78 LEU A N 1
ATOM 588 C CA . LEU A 1 78 ? 5.375 2.450 2.588 1.00 96.69 78 LEU A CA 1
ATOM 589 C C . LEU A 1 78 ? 6.250 1.376 1.934 1.00 96.69 78 LEU A C 1
ATOM 591 O O . LEU A 1 78 ? 7.409 1.219 2.317 1.00 96.69 78 LEU A O 1
ATOM 595 N N . PHE A 1 79 ? 5.728 0.671 0.926 1.00 97.62 79 PHE A N 1
ATOM 596 C CA . PHE A 1 79 ? 6.505 -0.344 0.221 1.00 97.62 79 PHE A CA 1
ATOM 597 C C . PHE A 1 79 ? 7.715 0.268 -0.484 1.00 97.62 79 PHE A C 1
ATOM 599 O O . PHE A 1 79 ? 8.833 -0.210 -0.306 1.00 97.62 79 PHE A O 1
ATOM 606 N N . PHE A 1 80 ? 7.526 1.376 -1.203 1.00 94.50 80 PHE A N 1
ATOM 607 C CA . PHE A 1 80 ? 8.640 2.095 -1.822 1.00 94.50 80 PHE A CA 1
ATOM 608 C C . PHE A 1 80 ? 9.590 2.706 -0.785 1.00 94.50 80 PHE A C 1
ATOM 610 O O . PHE A 1 80 ? 10.803 2.575 -0.927 1.00 94.50 80 PHE A O 1
ATOM 617 N N . ALA A 1 81 ? 9.062 3.305 0.287 1.00 96.25 81 ALA A N 1
ATOM 618 C CA . ALA A 1 81 ? 9.866 3.912 1.349 1.00 96.25 81 ALA A CA 1
ATOM 619 C C . ALA A 1 81 ? 10.726 2.888 2.108 1.00 96.25 81 ALA A C 1
ATOM 621 O O . ALA A 1 81 ? 11.827 3.209 2.545 1.00 96.25 81 ALA A O 1
ATOM 622 N N . SER A 1 82 ? 10.256 1.645 2.229 1.00 96.56 82 SER A N 1
ATOM 623 C CA . SER A 1 82 ? 11.019 0.542 2.826 1.00 96.56 82 SER A CA 1
ATOM 624 C C . SER A 1 82 ? 12.088 -0.052 1.896 1.00 96.56 82 SER A C 1
ATOM 626 O O . SER A 1 82 ? 12.743 -1.027 2.264 1.00 96.56 82 SER A O 1
ATOM 628 N N . GLY A 1 83 ? 12.239 0.479 0.677 1.00 94.50 83 GLY A N 1
ATOM 629 C CA . GLY A 1 83 ? 13.120 -0.093 -0.340 1.00 94.50 83 GLY A CA 1
ATOM 630 C C . GLY A 1 83 ? 12.600 -1.416 -0.904 1.00 94.50 83 GLY A C 1
ATOM 631 O O . GLY A 1 83 ? 13.396 -2.295 -1.221 1.00 94.50 83 GLY A O 1
ATOM 632 N N . MET A 1 84 ? 11.274 -1.572 -1.015 1.00 95.31 84 MET A N 1
ATOM 633 C CA . MET A 1 84 ? 10.599 -2.797 -1.472 1.00 95.31 84 MET A CA 1
ATOM 634 C C . MET A 1 84 ? 10.814 -3.999 -0.534 1.00 95.31 84 MET A C 1
ATOM 636 O O . MET A 1 84 ? 10.761 -5.159 -0.952 1.00 95.31 84 MET A O 1
ATOM 640 N N . ASN A 1 85 ? 11.040 -3.735 0.757 1.00 96.75 85 ASN A N 1
ATOM 641 C CA . ASN A 1 85 ? 11.189 -4.767 1.772 1.00 96.75 85 ASN A CA 1
ATOM 642 C C . ASN A 1 85 ? 9.818 -5.186 2.312 1.00 96.75 85 ASN A C 1
ATOM 644 O O . ASN A 1 85 ? 9.203 -4.503 3.134 1.00 96.75 85 ASN A O 1
ATOM 648 N N . TRP A 1 86 ? 9.361 -6.354 1.872 1.00 94.62 86 TRP A N 1
ATOM 649 C CA . TRP A 1 86 ? 8.087 -6.945 2.275 1.00 94.62 86 TRP A CA 1
ATOM 650 C C . TRP A 1 86 ? 7.917 -7.042 3.791 1.00 94.62 86 TRP A C 1
ATOM 652 O O . TRP A 1 86 ? 6.898 -6.604 4.316 1.00 94.62 86 TRP A O 1
ATOM 662 N N . THR A 1 87 ? 8.913 -7.561 4.509 1.00 96.62 87 THR A N 1
ATOM 663 C CA . THR A 1 87 ? 8.823 -7.770 5.961 1.00 96.62 87 THR A CA 1
ATOM 664 C C . THR A 1 87 ? 8.655 -6.450 6.702 1.00 96.62 87 THR A C 1
ATOM 666 O O . THR A 1 87 ? 7.746 -6.312 7.519 1.00 96.62 87 THR A O 1
ATOM 669 N N . VAL A 1 88 ? 9.493 -5.459 6.389 1.00 96.06 88 VAL A N 1
ATOM 670 C CA . VAL A 1 88 ? 9.427 -4.131 7.017 1.00 96.06 88 VAL A CA 1
ATOM 671 C C . VAL A 1 88 ? 8.094 -3.457 6.704 1.00 96.06 88 VAL A C 1
ATOM 673 O O . VAL A 1 88 ? 7.472 -2.884 7.595 1.00 96.06 88 VAL A O 1
ATOM 676 N N . THR A 1 89 ? 7.620 -3.575 5.464 1.00 96.75 89 THR A N 1
ATOM 677 C CA . THR A 1 89 ? 6.350 -2.977 5.043 1.00 96.75 89 THR A CA 1
ATOM 678 C C . THR A 1 89 ? 5.161 -3.614 5.770 1.00 96.75 89 THR A C 1
ATOM 680 O O . THR A 1 89 ? 4.329 -2.902 6.329 1.00 96.75 89 THR A O 1
ATOM 683 N N . LEU A 1 90 ? 5.098 -4.949 5.827 1.00 95.94 90 LEU A N 1
ATOM 684 C CA . LEU A 1 90 ? 4.039 -5.691 6.519 1.00 95.94 90 LEU A CA 1
ATOM 685 C C . LEU A 1 90 ? 3.986 -5.349 8.012 1.00 95.94 90 LEU A C 1
ATOM 687 O O . LEU A 1 90 ? 2.913 -5.060 8.545 1.00 95.94 90 LEU A O 1
ATOM 691 N N . LEU A 1 91 ? 5.146 -5.325 8.676 1.00 95.88 91 LEU A N 1
ATOM 692 C CA . LEU A 1 91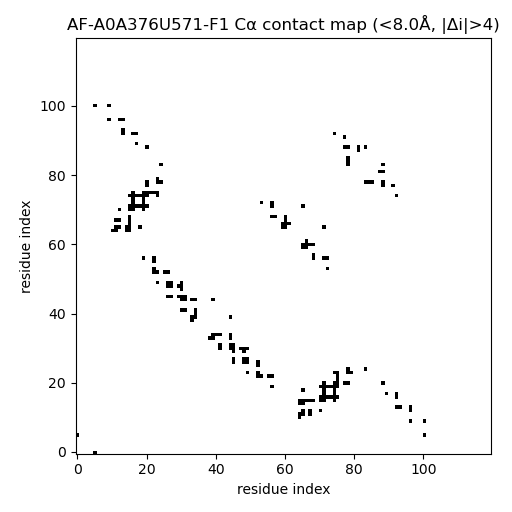 ? 5.241 -4.930 10.082 1.00 95.88 91 LEU A CA 1
ATOM 693 C C . LEU A 1 91 ? 4.845 -3.465 10.287 1.00 95.88 91 LEU A C 1
ATOM 695 O O . LEU A 1 91 ? 4.143 -3.153 11.247 1.00 95.88 91 LEU A O 1
ATOM 699 N N . GLY A 1 92 ? 5.241 -2.576 9.374 1.00 95.50 92 GLY A N 1
ATOM 700 C CA . GLY A 1 92 ? 4.875 -1.164 9.418 1.00 95.50 92 GLY A CA 1
ATOM 701 C C . GLY A 1 92 ? 3.367 -0.939 9.291 1.00 95.50 92 GLY A C 1
ATOM 702 O O . GLY A 1 92 ? 2.806 -0.144 10.045 1.00 95.50 92 GLY A O 1
ATOM 703 N N . PHE A 1 93 ? 2.677 -1.686 8.424 1.00 94.50 93 PHE A N 1
ATOM 704 C CA . PHE A 1 93 ? 1.215 -1.636 8.350 1.00 94.50 93 PHE A CA 1
ATOM 705 C C . PHE A 1 93 ? 0.559 -2.139 9.629 1.00 94.50 93 PHE A C 1
ATOM 707 O O . PHE A 1 93 ? -0.357 -1.488 10.130 1.00 94.50 93 PHE A O 1
ATOM 714 N N . LEU A 1 94 ? 1.022 -3.264 10.179 1.00 93.62 94 LEU A N 1
ATOM 715 C CA . LEU A 1 94 ? 0.480 -3.791 11.428 1.00 93.62 94 LEU A CA 1
ATOM 716 C C . LEU A 1 94 ? 0.649 -2.780 12.568 1.00 93.62 94 LEU A C 1
ATOM 718 O O . LEU A 1 94 ? -0.321 -2.457 13.250 1.00 93.62 94 LEU A O 1
ATOM 722 N N . ALA A 1 95 ? 1.852 -2.226 12.723 1.00 93.75 95 ALA A N 1
ATOM 723 C CA . ALA A 1 95 ? 2.146 -1.215 13.731 1.00 93.75 95 ALA A CA 1
ATOM 724 C C . ALA A 1 95 ? 1.278 0.041 13.549 1.00 93.75 95 ALA A C 1
ATOM 726 O O . ALA A 1 95 ? 0.640 0.484 14.503 1.00 93.75 95 ALA A O 1
ATOM 727 N N . GLY A 1 96 ? 1.188 0.576 12.328 1.00 91.44 96 GLY A N 1
ATOM 728 C CA . GLY A 1 96 ? 0.375 1.757 12.027 1.00 91.44 96 GLY A CA 1
ATOM 729 C C . GLY A 1 96 ? -1.114 1.546 12.313 1.00 91.44 96 GLY A C 1
ATOM 730 O O . GLY A 1 96 ? -1.759 2.406 12.908 1.00 91.44 96 GLY A O 1
ATOM 731 N N . ASN A 1 97 ? -1.652 0.374 11.970 1.00 91.81 97 ASN A N 1
ATOM 732 C CA . ASN A 1 97 ? -3.045 0.030 12.250 1.00 91.81 97 ASN A CA 1
ATOM 733 C C . ASN A 1 97 ? -3.311 -0.152 13.758 1.00 91.81 97 ASN A C 1
ATOM 735 O O . ASN A 1 97 ? -4.345 0.302 14.250 1.00 91.81 97 ASN A O 1
ATOM 739 N N . CYS A 1 98 ? -2.379 -0.747 14.512 1.00 90.88 98 CYS A N 1
ATOM 740 C CA . CYS A 1 98 ? -2.467 -0.831 15.975 1.00 90.88 98 CYS A CA 1
ATOM 741 C C . CYS A 1 98 ? -2.463 0.558 16.629 1.00 90.88 98 CYS A C 1
ATOM 743 O O . CYS A 1 98 ? -3.298 0.836 17.491 1.00 90.88 98 CYS A O 1
ATOM 745 N N . VAL A 1 99 ? -1.567 1.450 16.193 1.00 91.50 99 VAL A N 1
ATOM 746 C CA . VAL A 1 99 ? -1.527 2.845 16.660 1.00 91.50 99 VAL A CA 1
ATOM 747 C C . VAL A 1 99 ? -2.835 3.567 16.331 1.00 91.50 99 VAL A C 1
ATOM 749 O O . VAL A 1 99 ? -3.358 4.284 17.183 1.00 91.50 99 VAL A O 1
ATOM 752 N N . GLY A 1 100 ? -3.407 3.329 15.146 1.00 88.25 100 GLY A N 1
ATOM 753 C CA . GLY A 1 100 ? -4.713 3.862 14.753 1.00 88.25 100 GLY A CA 1
ATOM 754 C C . GLY A 1 100 ? -5.833 3.477 15.724 1.00 88.25 100 GLY A C 1
ATOM 755 O O . GLY A 1 100 ? -6.546 4.354 16.206 1.00 88.25 100 GLY A O 1
ATOM 756 N N . ILE A 1 101 ? -5.933 2.193 16.096 1.00 87.94 101 ILE A N 1
ATOM 757 C CA . ILE A 1 101 ? -6.916 1.725 17.093 1.00 87.94 101 ILE A CA 1
ATOM 758 C C . ILE A 1 101 ? -6.716 2.429 18.438 1.00 87.94 101 ILE A C 1
ATOM 760 O O . ILE A 1 101 ? -7.683 2.896 19.042 1.00 87.94 101 ILE A O 1
ATOM 764 N N . ILE A 1 102 ? -5.472 2.487 18.923 1.00 88.56 102 ILE A N 1
ATOM 765 C CA . ILE A 1 102 ? -5.157 3.099 20.221 1.00 88.56 102 ILE A CA 1
ATOM 766 C C . ILE A 1 102 ? -5.534 4.584 20.209 1.00 88.56 102 ILE A C 1
ATOM 768 O O . ILE A 1 102 ? -6.133 5.072 21.167 1.00 88.56 102 ILE A O 1
ATOM 772 N N . SER A 1 103 ? -5.226 5.289 19.118 1.00 87.38 103 SER A N 1
ATOM 773 C CA . SER A 1 103 ? -5.550 6.705 18.942 1.00 87.38 103 SER A CA 1
ATOM 774 C C . SER A 1 103 ? -7.058 6.949 18.942 1.00 87.38 103 SER A C 1
ATOM 776 O O . SER A 1 103 ? -7.536 7.846 19.635 1.00 87.38 103 SER A O 1
ATOM 778 N N . GLU A 1 104 ? -7.823 6.115 18.240 1.00 86.19 104 GLU A N 1
ATOM 779 C CA . GLU A 1 104 ? -9.275 6.253 18.161 1.00 86.19 104 GLU A CA 1
ATOM 780 C C . GLU A 1 104 ? -9.961 5.945 19.500 1.00 86.19 104 GLU A C 1
ATOM 782 O O . GLU A 1 104 ? -10.835 6.696 19.942 1.00 86.19 104 GLU A O 1
ATOM 787 N N . TYR A 1 105 ? -9.516 4.898 20.202 1.00 84.69 105 TYR A N 1
ATOM 788 C CA . TYR A 1 105 ? -10.004 4.586 21.546 1.00 84.69 105 TYR A CA 1
ATOM 789 C C . TYR A 1 105 ? -9.655 5.693 22.553 1.00 84.69 105 TYR A C 1
ATOM 791 O O . TYR A 1 105 ? -10.517 6.147 23.309 1.00 84.69 105 TYR A O 1
ATOM 799 N N . GLY A 1 106 ? -8.402 6.157 22.547 1.00 86.25 106 GLY A N 1
ATOM 800 C CA . GLY A 1 106 ? -7.938 7.228 23.426 1.00 86.25 106 GLY A CA 1
ATOM 801 C C . GLY A 1 106 ? -8.688 8.538 23.187 1.00 86.25 106 GLY A C 1
ATOM 802 O O . GLY A 1 106 ? -9.183 9.145 24.137 1.00 86.25 106 GLY A O 1
ATOM 803 N N . GLY A 1 107 ? -8.846 8.938 21.922 1.00 86.19 107 GLY A N 1
ATOM 804 C CA . GLY A 1 107 ? -9.565 10.150 21.530 1.00 86.19 107 GLY A CA 1
ATOM 805 C C . GLY A 1 107 ? -11.028 10.145 21.976 1.00 86.19 107 GLY A C 1
ATOM 806 O O . GLY A 1 107 ? -11.515 11.148 22.495 1.00 86.19 107 GLY A O 1
ATOM 807 N N . GLN A 1 108 ? -11.713 9.003 21.874 1.00 84.88 108 GLN A N 1
ATOM 808 C CA . GLN A 1 108 ? -13.085 8.865 22.375 1.00 84.88 108 GLN A CA 1
ATOM 809 C C . GLN A 1 108 ? -13.162 9.041 23.889 1.00 84.88 108 GLN A C 1
ATOM 811 O O . GLN A 1 108 ? -14.023 9.769 24.374 1.00 84.88 108 GLN A O 1
ATOM 816 N N . LYS A 1 109 ? -12.246 8.425 24.644 1.00 84.62 109 LYS A N 1
ATOM 817 C CA . LYS A 1 109 ? -12.228 8.554 26.107 1.00 84.62 109 LYS A CA 1
ATOM 818 C C . LYS A 1 109 ? -11.923 9.974 26.571 1.00 84.62 109 LYS A C 1
ATOM 820 O O . LYS A 1 109 ? -12.558 10.453 27.508 1.00 84.62 109 LYS A O 1
ATOM 825 N N . LEU A 1 110 ? -11.022 10.667 25.882 1.00 86.94 110 LEU A N 1
ATOM 826 C CA . LEU A 1 110 ? -10.752 12.089 26.099 1.00 86.94 110 LEU A CA 1
ATOM 827 C C . LEU A 1 110 ? -11.969 12.967 25.768 1.00 86.94 110 LEU A C 1
ATOM 829 O O . LEU A 1 110 ? -12.302 13.869 26.538 1.00 86.94 110 LEU A O 1
ATOM 833 N N . SER A 1 111 ? -12.668 12.678 24.668 1.00 82.88 111 SER A N 1
ATOM 834 C CA . SER A 1 111 ? -13.885 13.398 24.280 1.00 82.88 111 SER A CA 1
ATOM 835 C C . SER A 1 111 ? -15.016 13.185 25.290 1.00 82.88 111 SER A C 1
ATOM 837 O O . SER A 1 111 ? -15.613 14.159 25.735 1.00 82.88 111 SER A O 1
ATOM 839 N N . GLU A 1 112 ? -15.263 11.947 25.729 1.00 84.00 112 GLU A N 1
ATOM 840 C CA . GLU A 1 112 ? -16.261 11.621 26.761 1.00 84.00 112 GLU A CA 1
ATOM 841 C C . GLU A 1 112 ? -15.969 12.331 28.095 1.00 84.00 112 GLU A C 1
ATOM 843 O O . GLU A 1 112 ? -16.894 12.780 28.775 1.00 84.00 112 GLU A O 1
ATOM 848 N N . ALA A 1 113 ? -14.691 12.442 28.473 1.00 82.56 113 ALA A N 1
ATOM 849 C CA . ALA A 1 113 ? -14.269 13.104 29.706 1.00 82.56 113 ALA A CA 1
ATOM 850 C C . ALA A 1 113 ? -14.394 14.636 29.642 1.00 82.56 113 ALA A C 1
ATOM 852 O O . ALA A 1 113 ? -14.668 15.268 30.661 1.00 82.56 113 ALA A O 1
ATOM 853 N N . THR A 1 114 ? -14.212 15.227 28.459 1.00 78.31 114 THR A N 1
ATOM 854 C CA . THR A 1 114 ? -14.254 16.686 28.272 1.00 78.31 114 THR A CA 1
ATOM 855 C C . THR A 1 114 ? -15.679 17.188 28.026 1.00 78.31 114 THR A C 1
ATOM 857 O O . THR A 1 114 ? -16.097 18.154 28.649 1.00 78.31 114 THR A O 1
ATOM 860 N N . THR A 1 115 ? -16.487 16.486 27.224 1.00 68.75 115 THR A N 1
ATOM 861 C CA . THR A 1 115 ? -17.879 16.881 26.930 1.00 68.75 115 THR A CA 1
ATOM 862 C C . THR A 1 115 ? -18.802 16.811 28.154 1.00 68.75 115 THR A C 1
ATOM 864 O O . THR A 1 115 ? -19.763 17.567 28.238 1.00 68.75 115 THR A O 1
ATOM 867 N N . LYS A 1 116 ? -18.510 15.964 29.152 1.00 55.69 116 LYS A N 1
ATOM 868 C CA . LYS A 1 116 ? -19.271 15.935 30.418 1.00 55.69 116 LYS A CA 1
ATOM 869 C C . LYS A 1 116 ? -19.030 17.151 31.323 1.00 55.69 116 LYS A C 1
ATOM 871 O O . LYS A 1 116 ? -19.745 17.294 32.309 1.00 55.69 116 LYS A O 1
ATOM 876 N N . ARG A 1 117 ? -18.036 17.996 31.030 1.00 52.66 117 ARG A N 1
ATOM 877 C CA . ARG A 1 117 ? -17.695 19.173 31.844 1.00 52.66 117 ARG A CA 1
ATOM 878 C C . ARG A 1 117 ? -18.401 20.465 31.419 1.00 52.66 117 ARG A C 1
ATOM 880 O O . ARG A 1 117 ? -18.436 21.382 32.230 1.00 52.66 117 ARG A O 1
ATOM 887 N N . ASP A 1 118 ? -19.009 20.499 30.231 1.00 53.06 118 ASP A N 1
ATOM 888 C CA . ASP A 1 118 ? -19.645 21.704 29.664 1.00 53.06 118 ASP A CA 1
ATOM 889 C C . ASP A 1 118 ? -21.188 21.676 29.696 1.00 53.06 118 ASP A C 1
ATOM 891 O O . ASP A 1 118 ? -21.845 22.550 29.133 1.00 53.06 118 ASP A O 1
ATOM 895 N N . GLY A 1 119 ? -21.791 20.680 30.353 1.00 50.78 119 GLY A N 1
ATOM 896 C CA . GLY A 1 119 ? -23.236 20.631 30.587 1.00 50.78 119 GLY A CA 1
ATOM 897 C C . GLY A 1 119 ? -23.618 21.335 31.887 1.00 50.78 119 GLY A C 1
ATOM 898 O O . GLY A 1 119 ? -23.427 20.761 32.960 1.00 50.78 119 GLY A O 1
ATOM 899 N N . TYR A 1 120 ? -24.153 22.555 31.773 1.00 42.75 120 TYR A N 1
ATOM 900 C CA . TYR A 1 120 ? -25.179 23.053 32.700 1.00 42.75 120 TYR A CA 1
ATOM 901 C C . TYR A 1 120 ? -26.423 22.158 32.640 1.00 42.75 120 TY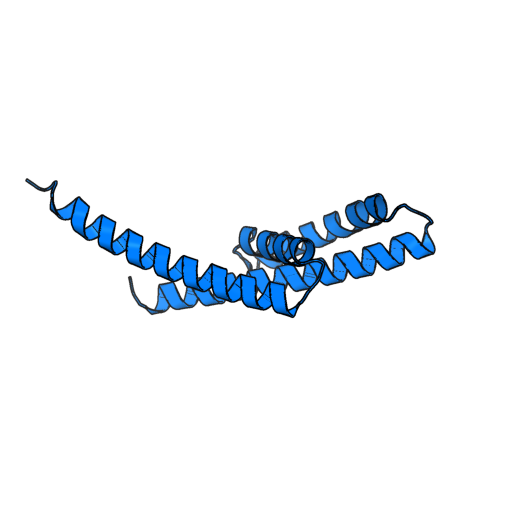R A C 1
ATOM 903 O O . TYR A 1 120 ? -26.728 21.654 31.532 1.00 42.75 120 TYR A O 1
#

Solvent-accessible surface area (backbone atoms only — not comparable to full-atom values): 6190 Å² total; per-residue (Å²): 131,63,70,70,55,59,54,49,50,51,53,30,46,52,52,11,22,53,51,16,30,53,42,39,50,52,20,50,53,49,12,56,51,45,18,73,77,68,74,44,54,68,67,59,20,34,55,66,31,39,53,60,40,50,51,48,44,55,59,50,25,78,39,84,55,30,44,55,38,69,36,17,54,52,15,25,51,44,24,59,75,50,71,67,34,63,69,62,30,55,51,48,50,52,52,52,51,52,52,50,53,52,50,54,55,48,51,50,54,54,47,59,64,52,62,68,73,74,65,127

Foldseek 3Di:
DPPVVLVLVLQLLLLQLQLLLVLLVVLLVQLVVCCVPPVDDSVVSSVVSVVVSLVVLCVCLVDPSNVPSVSSVNSNVLCVVVVNDPVSSSVVSVVVSVVVSVVVVVVVVVCVVVVVVPDD

Sequence (120 aa):
MPQAAVNRGFIRSLAVNYSGMVWAFFAALAAGWLASVSGLSAFWASVITTVPFSAVVVWQGRFWLLSFIPGGFLGMTLFFASGMNWTVTLLGFLAGNCVGIISEYGGQKLSEATTKRDGY

pLDDT: mean 89.78, std 11.31, range [42.75, 97.69]